Protein AF-A0A7W0QUQ4-F1 (afdb_monomer)

Solvent-accessible surface area (backbone atoms only — not comparable to full-atom values): 6908 Å² total; per-residue (Å²): 135,62,66,67,60,54,53,58,54,63,43,87,68,39,55,65,50,53,52,52,49,52,61,60,47,60,53,67,65,42,54,45,56,47,46,20,52,52,37,21,74,69,69,74,34,62,68,58,9,49,52,38,26,48,42,16,51,52,29,27,65,63,30,42,60,54,52,51,54,46,23,72,73,70,36,55,70,72,45,45,56,58,32,49,50,50,21,53,53,22,46,50,50,24,54,49,31,49,73,70,66,47,64,67,66,57,39,45,52,22,32,29,49,22,21,38,26,57,76,67,51,73,62,54,52,58,61,53,59,76,79,106

Structure (mmCIF, N/CA/C/O backbone):
data_AF-A0A7W0QUQ4-F1
#
_entry.id   AF-A0A7W0QUQ4-F1
#
loop_
_atom_site.group_PDB
_atom_site.id
_atom_site.type_symbol
_atom_site.label_atom_id
_atom_site.label_alt_id
_atom_site.label_comp_id
_atom_site.label_asym_id
_atom_site.label_entity_id
_atom_site.label_seq_id
_atom_site.pdbx_PDB_ins_code
_atom_site.Cartn_x
_atom_site.Cartn_y
_atom_site.Cartn_z
_atom_site.occupancy
_atom_site.B_iso_or_equiv
_atom_site.auth_seq_id
_atom_site.auth_comp_id
_atom_site.auth_asym_id
_atom_site.auth_atom_id
_atom_site.pdbx_PDB_model_num
ATOM 1 N N . MET A 1 1 ? 37.389 -2.741 -8.927 1.00 59.59 1 MET A N 1
ATOM 2 C CA . MET A 1 1 ? 36.131 -3.523 -8.855 1.00 59.59 1 MET A CA 1
ATOM 3 C C . MET A 1 1 ? 34.846 -2.719 -9.119 1.00 59.59 1 MET A C 1
ATOM 5 O O . MET A 1 1 ? 33.818 -3.336 -9.337 1.00 59.59 1 MET A O 1
ATOM 9 N N . LEU A 1 2 ? 34.873 -1.377 -9.185 1.00 67.69 2 LEU A N 1
ATOM 10 C CA . LEU A 1 2 ? 33.681 -0.546 -9.475 1.00 67.69 2 LEU A CA 1
ATOM 11 C C . LEU A 1 2 ? 33.402 -0.302 -10.976 1.00 67.69 2 LEU A C 1
ATOM 13 O O . LEU A 1 2 ? 32.354 0.237 -11.315 1.00 67.69 2 LEU A O 1
ATOM 17 N N . GLY A 1 3 ? 34.328 -0.673 -11.869 1.00 71.94 3 GLY A N 1
ATOM 18 C CA . GLY A 1 3 ? 34.239 -0.428 -13.320 1.00 71.94 3 GLY A CA 1
ATOM 19 C C . GLY A 1 3 ? 32.933 -0.911 -13.972 1.00 71.94 3 GLY A C 1
ATOM 20 O O . GLY A 1 3 ? 32.267 -0.091 -14.601 1.00 71.94 3 GLY A O 1
ATOM 21 N N . PRO A 1 4 ? 32.492 -2.160 -13.720 1.00 74.88 4 PRO A N 1
ATOM 22 C CA . PRO A 1 4 ? 31.261 -2.697 -14.303 1.00 74.88 4 PRO A CA 1
ATOM 23 C C . PRO A 1 4 ? 29.992 -1.965 -13.838 1.00 74.88 4 PRO A C 1
ATOM 25 O O . PRO A 1 4 ? 29.088 -1.724 -14.628 1.00 74.88 4 PRO A O 1
ATOM 28 N N . TYR A 1 5 ? 29.933 -1.542 -12.567 1.00 66.56 5 TYR A N 1
ATOM 29 C CA . TYR A 1 5 ? 28.811 -0.755 -12.031 1.00 66.56 5 TYR A CA 1
ATOM 30 C C . TYR A 1 5 ? 28.751 0.653 -12.632 1.00 66.56 5 TYR A C 1
ATOM 32 O O . TYR A 1 5 ? 27.669 1.196 -12.850 1.00 66.56 5 TYR A O 1
ATOM 40 N N . LYS A 1 6 ? 29.914 1.252 -12.911 1.00 69.94 6 LYS A N 1
ATOM 41 C CA . LYS A 1 6 ? 30.007 2.577 -13.531 1.00 69.94 6 LYS A CA 1
ATOM 42 C C . LYS A 1 6 ? 29.585 2.547 -15.001 1.00 69.94 6 LYS A C 1
ATOM 44 O O . LYS A 1 6 ? 28.991 3.515 -15.460 1.00 69.94 6 LYS A O 1
ATOM 49 N N . GLU A 1 7 ? 29.857 1.460 -15.719 1.00 70.19 7 GLU A N 1
ATOM 50 C CA . GLU A 1 7 ? 29.335 1.236 -17.076 1.00 70.19 7 GLU A CA 1
ATOM 51 C C . GLU A 1 7 ? 27.822 0.991 -17.072 1.00 70.19 7 GLU A C 1
ATOM 53 O O . GLU A 1 7 ? 27.107 1.617 -17.849 1.00 70.19 7 GLU A O 1
ATOM 58 N N . LEU A 1 8 ? 27.318 0.200 -16.120 1.00 65.94 8 LEU A N 1
ATOM 59 C CA . LEU A 1 8 ? 25.884 -0.057 -15.919 1.00 65.94 8 LEU A CA 1
ATOM 60 C C . LEU A 1 8 ? 25.055 1.179 -15.538 1.00 65.94 8 LEU A C 1
ATOM 62 O O . LEU A 1 8 ? 23.858 1.221 -15.794 1.00 65.94 8 LEU A O 1
ATOM 66 N N . LEU A 1 9 ? 25.660 2.178 -14.896 1.00 66.75 9 LEU A N 1
ATOM 67 C CA . LEU A 1 9 ? 24.996 3.452 -14.589 1.00 66.75 9 LEU A CA 1
ATOM 68 C C . LEU A 1 9 ? 25.131 4.479 -15.723 1.00 66.75 9 LEU A C 1
ATOM 70 O O . LEU A 1 9 ? 24.433 5.494 -15.706 1.00 66.75 9 LEU A O 1
ATOM 74 N N . ARG A 1 10 ? 26.022 4.233 -16.694 1.00 69.94 10 ARG A N 1
ATOM 75 C CA . ARG A 1 10 ? 26.220 5.079 -17.882 1.00 69.94 10 ARG A CA 1
ATOM 76 C C . ARG A 1 10 ? 25.318 4.687 -19.050 1.00 69.94 10 ARG A C 1
ATOM 78 O O . ARG A 1 10 ? 25.239 5.461 -20.002 1.00 69.94 10 ARG A O 1
ATOM 85 N N . THR A 1 11 ? 24.618 3.553 -18.986 1.00 73.88 11 THR A N 1
ATOM 86 C CA . THR A 1 11 ? 23.580 3.212 -19.964 1.00 73.88 11 THR A CA 1
ATOM 87 C C . THR A 1 11 ? 22.469 4.270 -19.929 1.00 73.88 11 THR A C 1
ATOM 89 O O . THR A 1 11 ? 21.942 4.590 -18.854 1.00 73.88 11 THR A O 1
ATOM 92 N N . PRO A 1 12 ? 22.103 4.854 -21.083 1.00 65.50 12 PRO A N 1
ATOM 93 C CA . PRO A 1 12 ? 21.060 5.869 -21.139 1.00 65.50 12 PRO A CA 1
ATOM 94 C C . PRO A 1 12 ? 19.752 5.295 -20.576 1.00 65.50 12 PRO A C 1
ATOM 96 O O . PRO A 1 12 ? 19.331 4.224 -20.985 1.00 65.50 12 PRO A O 1
ATOM 99 N N . HIS A 1 13 ? 19.107 6.021 -19.654 1.00 68.12 13 HIS A N 1
ATOM 100 C CA . HIS A 1 13 ? 17.892 5.651 -18.894 1.00 68.12 13 HIS A CA 1
ATOM 101 C C . HIS A 1 13 ? 18.055 4.716 -17.676 1.00 68.12 13 HIS A C 1
ATOM 103 O O . HIS A 1 13 ? 17.071 4.513 -16.960 1.00 68.12 13 HIS A O 1
ATOM 109 N N . ALA A 1 14 ? 19.262 4.247 -17.337 1.00 71.50 14 ALA A N 1
ATOM 110 C CA 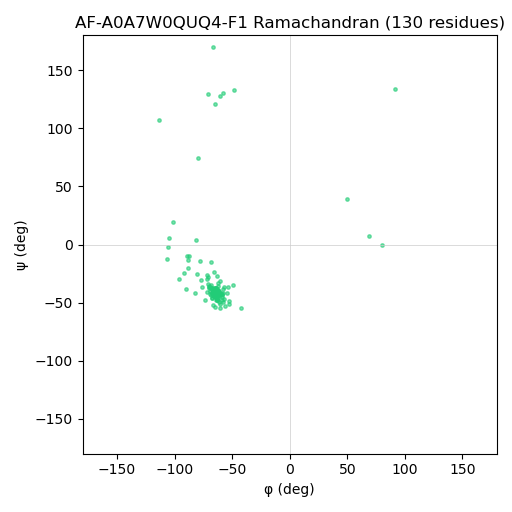. ALA A 1 14 ? 19.480 3.436 -16.130 1.00 71.50 14 ALA A CA 1
ATOM 111 C C . ALA A 1 14 ? 19.270 4.234 -14.821 1.00 71.50 14 ALA A C 1
ATOM 113 O O . ALA A 1 14 ? 18.562 3.795 -13.914 1.00 71.50 14 ALA A O 1
ATOM 114 N N . LEU A 1 15 ? 19.826 5.448 -14.733 1.00 73.88 15 LEU A N 1
ATOM 115 C CA . LEU A 1 15 ? 19.722 6.328 -13.555 1.00 73.88 15 LEU A CA 1
ATOM 116 C C . LEU A 1 15 ? 18.275 6.728 -13.189 1.00 73.88 15 LEU A C 1
ATOM 118 O O . LEU A 1 15 ? 17.885 6.533 -12.034 1.00 73.88 15 LEU A O 1
ATOM 122 N N . PRO A 1 16 ? 17.449 7.237 -14.130 1.00 76.00 16 PRO A N 1
ATOM 123 C CA . PRO A 1 16 ? 16.043 7.553 -13.864 1.00 76.00 16 PRO A CA 1
ATOM 124 C C . PRO A 1 16 ? 15.258 6.341 -13.361 1.00 76.00 16 PRO A C 1
ATOM 126 O O . PRO A 1 16 ? 14.397 6.454 -12.495 1.00 76.00 16 PRO A O 1
ATOM 129 N N . MET A 1 17 ? 15.577 5.161 -13.884 1.00 73.75 17 MET A N 1
ATOM 130 C CA . MET A 1 17 ? 14.899 3.921 -13.546 1.00 73.75 17 MET A CA 1
ATOM 131 C C . MET A 1 17 ? 15.247 3.437 -12.133 1.00 73.75 17 MET A C 1
ATOM 133 O O . MET A 1 17 ? 14.352 3.046 -11.383 1.00 73.75 17 MET A O 1
ATOM 137 N N . VAL A 1 18 ? 16.517 3.544 -11.729 1.00 78.44 18 VAL A N 1
ATOM 138 C CA . VAL A 1 18 ? 16.945 3.293 -10.343 1.00 78.44 18 VAL A CA 1
ATOM 139 C C . VAL A 1 18 ? 16.284 4.283 -9.381 1.00 78.44 18 VAL A C 1
ATOM 141 O O . VAL A 1 18 ? 15.770 3.867 -8.345 1.00 78.44 18 VAL A O 1
ATOM 144 N N . ALA A 1 19 ? 16.227 5.570 -9.737 1.00 79.94 19 ALA A N 1
ATOM 145 C CA . ALA A 1 19 ? 15.599 6.597 -8.907 1.00 79.94 19 ALA A CA 1
ATOM 146 C C . ALA A 1 19 ? 14.092 6.349 -8.708 1.00 79.94 19 ALA A C 1
ATOM 148 O O . ALA A 1 19 ? 13.608 6.356 -7.577 1.00 79.94 19 ALA A O 1
ATOM 149 N N . VAL A 1 20 ? 13.355 6.056 -9.785 1.00 77.88 20 VAL A N 1
ATOM 150 C CA . VAL A 1 20 ? 11.919 5.725 -9.719 1.00 77.88 20 VAL A CA 1
ATOM 151 C C . VAL A 1 20 ? 11.687 4.435 -8.932 1.00 77.88 20 VAL A C 1
ATOM 153 O O . VAL A 1 20 ? 10.762 4.360 -8.125 1.00 77.88 20 VAL A O 1
ATOM 156 N N . GLY A 1 21 ? 12.544 3.430 -9.121 1.00 75.31 21 GLY A N 1
ATOM 157 C CA . GLY A 1 21 ? 12.478 2.182 -8.369 1.00 75.31 21 GLY A CA 1
ATOM 158 C C . GLY A 1 21 ? 12.726 2.359 -6.875 1.00 75.31 21 GLY A C 1
ATOM 159 O O . GLY A 1 21 ? 12.062 1.716 -6.063 1.00 75.31 21 GLY A O 1
ATOM 160 N N . PHE A 1 22 ? 13.645 3.249 -6.507 1.00 79.06 22 PHE A N 1
ATOM 161 C CA . PHE A 1 22 ? 13.901 3.612 -5.120 1.00 79.06 22 PHE A CA 1
ATOM 162 C C . PHE A 1 22 ? 12.698 4.339 -4.507 1.00 79.06 22 PHE A C 1
ATOM 164 O O . PHE A 1 22 ? 12.171 3.893 -3.488 1.00 79.06 22 PHE A O 1
ATOM 171 N N . LEU A 1 23 ? 12.202 5.391 -5.168 1.00 77.69 23 LEU A N 1
ATOM 172 C CA . LEU A 1 23 ? 11.032 6.148 -4.710 1.00 77.69 23 LEU A CA 1
ATOM 173 C C . LEU A 1 23 ? 9.790 5.270 -4.560 1.00 77.69 23 LEU A C 1
ATOM 175 O O . LEU A 1 23 ? 9.079 5.384 -3.567 1.00 77.69 23 LEU A O 1
ATOM 179 N N . GLY A 1 24 ? 9.547 4.358 -5.502 1.00 72.25 24 GLY A N 1
ATOM 180 C CA . GLY A 1 24 ? 8.405 3.449 -5.442 1.00 72.25 24 GLY A CA 1
ATOM 181 C C . GLY A 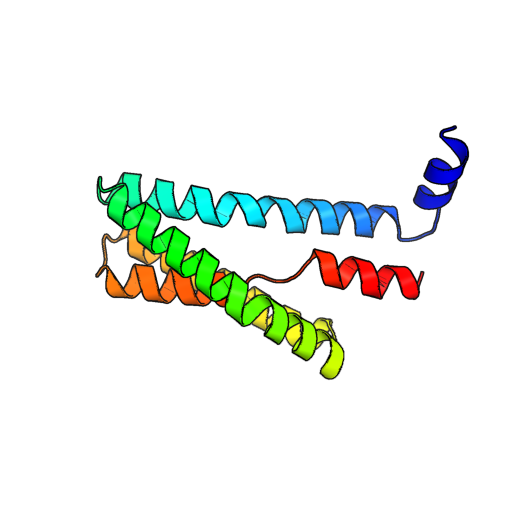1 24 ? 8.492 2.404 -4.324 1.00 72.25 24 GLY A C 1
ATOM 182 O O . GLY A 1 24 ? 7.480 1.794 -3.987 1.00 72.25 24 GLY A O 1
ATOM 183 N N . ARG A 1 25 ? 9.673 2.192 -3.726 1.00 74.00 25 ARG A N 1
ATOM 184 C CA . ARG A 1 25 ? 9.864 1.245 -2.617 1.00 74.00 25 ARG A CA 1
ATOM 185 C C . ARG A 1 25 ? 9.699 1.864 -1.237 1.00 74.00 25 ARG A C 1
ATOM 187 O O . ARG A 1 25 ? 9.350 1.132 -0.316 1.00 74.00 25 ARG A O 1
ATOM 194 N N . LEU A 1 26 ? 9.900 3.174 -1.090 1.00 75.75 26 LEU A N 1
ATOM 195 C CA . LEU A 1 26 ? 9.742 3.859 0.200 1.00 75.75 26 LEU A CA 1
ATOM 196 C C . LEU A 1 26 ? 8.362 3.628 0.850 1.00 75.75 26 LEU A C 1
ATOM 198 O O . LEU A 1 26 ? 8.318 3.352 2.049 1.00 75.75 26 LEU A O 1
ATOM 202 N N . PRO A 1 27 ? 7.238 3.659 0.105 1.00 71.50 27 PRO A N 1
ATOM 203 C CA . PRO A 1 27 ? 5.920 3.477 0.703 1.00 71.50 27 PRO A CA 1
ATOM 204 C C . PRO A 1 27 ? 5.641 2.038 1.147 1.00 71.50 27 PRO A 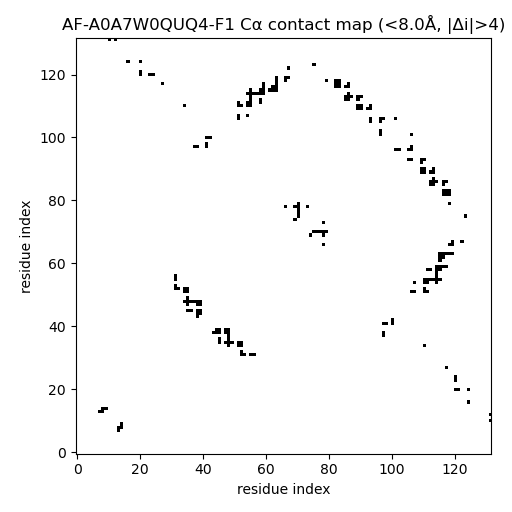C 1
ATOM 206 O O . PRO A 1 27 ? 4.860 1.850 2.071 1.00 71.50 27 PRO A O 1
ATOM 209 N N . LEU A 1 28 ? 6.268 1.023 0.534 1.00 71.19 28 LEU A N 1
ATOM 210 C CA . LEU A 1 28 ? 5.931 -0.391 0.775 1.00 71.19 28 LEU A CA 1
ATOM 211 C C . LEU A 1 28 ? 6.049 -0.773 2.253 1.00 71.19 28 LEU A C 1
ATOM 213 O O . LEU A 1 28 ? 5.133 -1.373 2.809 1.00 71.19 28 LEU A O 1
ATOM 217 N N . SER A 1 29 ? 7.146 -0.382 2.899 1.00 73.12 29 SER A N 1
ATOM 218 C CA . SER A 1 29 ? 7.339 -0.634 4.331 1.00 73.12 29 SER A CA 1
ATOM 219 C C . SER A 1 29 ? 6.533 0.333 5.202 1.00 73.12 29 SER A C 1
ATOM 221 O O . SER A 1 29 ? 6.105 -0.022 6.299 1.00 73.12 29 SER A O 1
ATOM 223 N N . MET A 1 30 ? 6.317 1.559 4.717 1.00 81.56 30 MET A N 1
ATOM 224 C CA . MET A 1 30 ? 5.713 2.631 5.504 1.00 81.56 30 MET A CA 1
ATOM 225 C C . MET A 1 30 ? 4.186 2.535 5.586 1.00 81.56 30 MET A C 1
ATOM 227 O O . MET A 1 30 ? 3.608 2.995 6.560 1.00 81.56 30 MET A O 1
ATOM 231 N N . VAL A 1 31 ? 3.516 1.904 4.617 1.00 79.56 31 VAL A N 1
ATOM 232 C CA . VAL A 1 31 ? 2.054 1.711 4.637 1.00 79.56 31 VAL A CA 1
ATOM 233 C C . VAL A 1 31 ? 1.631 0.776 5.775 1.00 79.56 31 VAL A C 1
ATOM 235 O O . VAL A 1 31 ? 0.668 1.068 6.482 1.00 79.56 31 VAL A O 1
ATOM 238 N N . GLY A 1 32 ? 2.370 -0.313 6.007 1.00 78.81 32 GLY A N 1
ATOM 239 C CA . GLY A 1 32 ? 2.080 -1.251 7.098 1.00 78.81 32 GLY A CA 1
ATOM 240 C C . GLY A 1 32 ? 2.246 -0.610 8.477 1.00 78.81 32 GLY A C 1
ATOM 241 O O . GLY A 1 32 ? 1.308 -0.593 9.269 1.00 78.81 32 GLY A O 1
ATOM 242 N N . LEU A 1 33 ? 3.414 -0.016 8.742 1.00 84.25 33 LEU A N 1
ATOM 243 C CA . LEU A 1 33 ? 3.676 0.664 10.017 1.00 84.25 33 LEU A CA 1
ATOM 244 C C . LEU A 1 33 ? 2.828 1.931 10.192 1.00 84.25 33 LEU A C 1
ATOM 246 O O . LEU A 1 33 ? 2.291 2.172 11.267 1.00 84.25 33 LEU A O 1
ATOM 250 N N . GLY A 1 34 ? 2.671 2.727 9.136 1.00 84.31 34 GLY A N 1
ATOM 251 C CA . GLY A 1 34 ? 1.908 3.971 9.167 1.00 84.31 34 GLY A CA 1
ATOM 252 C C . GLY A 1 34 ? 0.418 3.746 9.405 1.00 84.31 34 GLY A C 1
ATOM 253 O O . GLY A 1 34 ? -0.182 4.485 10.178 1.00 84.31 34 GLY A O 1
ATOM 254 N N . SER A 1 35 ? -0.177 2.711 8.800 1.00 82.88 35 SER A N 1
ATOM 255 C CA . SER A 1 35 ? -1.583 2.361 9.052 1.00 82.88 35 SER A CA 1
ATOM 256 C C . SER A 1 35 ? -1.816 1.925 10.497 1.00 82.88 35 SER A C 1
ATOM 258 O O . SER A 1 35 ? -2.786 2.370 11.107 1.00 82.88 35 SER A O 1
ATOM 260 N N . LEU A 1 36 ? -0.901 1.136 11.069 1.00 87.62 36 LEU A N 1
ATOM 261 C CA . LEU A 1 36 ? -0.954 0.749 12.475 1.00 87.62 36 LEU A CA 1
ATOM 262 C C . LEU A 1 36 ? -0.885 1.979 13.383 1.00 87.62 36 LEU A C 1
ATOM 264 O O . LEU A 1 36 ? -1.787 2.178 14.194 1.00 87.62 36 LEU A O 1
ATOM 268 N N . LEU A 1 37 ? 0.146 2.812 13.217 1.00 88.56 37 LEU A N 1
ATOM 269 C CA . LEU A 1 37 ? 0.394 3.970 14.081 1.00 88.56 37 LEU A CA 1
ATOM 270 C C . LEU A 1 37 ? -0.709 5.025 13.980 1.00 88.56 37 LEU A C 1
ATOM 272 O O . LEU A 1 37 ? -1.080 5.619 14.985 1.00 88.56 37 LEU A O 1
ATOM 276 N N . VAL A 1 38 ? -1.259 5.260 12.785 1.00 87.56 38 VAL A N 1
ATOM 277 C CA . VAL A 1 38 ? -2.377 6.195 12.600 1.00 87.56 38 VAL A CA 1
ATOM 278 C C . VAL A 1 38 ? -3.636 5.670 13.285 1.00 87.56 38 VAL A C 1
ATOM 280 O O . VAL A 1 38 ? -4.307 6.424 13.979 1.00 87.56 38 VAL A O 1
ATOM 283 N N . VAL A 1 39 ? -3.949 4.379 13.165 1.00 85.88 39 VAL A N 1
ATOM 284 C CA . VAL A 1 39 ? -5.101 3.806 13.877 1.00 85.88 39 VAL A CA 1
ATOM 285 C C . VAL A 1 39 ? -4.879 3.860 15.386 1.00 85.88 39 VAL A C 1
ATOM 287 O O . VAL A 1 39 ? -5.773 4.292 16.109 1.00 85.88 39 VAL A O 1
ATOM 290 N N . GLU A 1 40 ? -3.692 3.491 15.865 1.00 88.38 40 GLU A N 1
ATOM 291 C CA . GLU A 1 40 ? -3.330 3.569 17.281 1.00 88.38 40 GLU A CA 1
ATOM 292 C C . GLU A 1 40 ? -3.444 5.001 17.819 1.00 88.38 40 GLU A C 1
ATOM 294 O O . GLU A 1 40 ? -4.055 5.205 18.863 1.00 88.38 40 GLU A O 1
ATOM 299 N N . ALA A 1 41 ? -2.942 6.000 17.090 1.00 86.69 41 ALA A N 1
ATOM 300 C CA . ALA A 1 41 ? -2.979 7.398 17.511 1.00 86.69 41 ALA A CA 1
ATOM 301 C C . ALA A 1 41 ? -4.408 7.945 17.671 1.00 86.69 41 ALA A C 1
ATOM 303 O O . ALA A 1 41 ? -4.645 8.774 18.546 1.00 86.69 41 ALA A O 1
ATOM 304 N N . TYR A 1 42 ? -5.361 7.484 16.852 1.00 84.81 42 TYR A N 1
ATOM 305 C CA . TYR A 1 42 ? -6.748 7.968 16.884 1.00 84.81 42 TYR A CA 1
ATOM 306 C C . TYR A 1 42 ? -7.698 7.098 17.722 1.00 84.81 42 TYR A C 1
ATOM 308 O O . TYR A 1 42 ? -8.658 7.621 18.282 1.00 84.81 42 TYR A O 1
ATOM 316 N N . THR A 1 43 ? -7.456 5.786 17.839 1.00 82.00 43 THR A N 1
ATOM 317 C CA . THR A 1 43 ? -8.320 4.867 18.616 1.00 82.00 43 THR A CA 1
ATOM 318 C C . THR A 1 43 ? -7.719 4.399 19.941 1.00 82.00 43 THR A C 1
ATOM 320 O O . THR A 1 43 ? -8.432 3.802 20.746 1.00 82.00 43 THR A O 1
ATOM 323 N N . GLY A 1 44 ? -6.423 4.615 20.179 1.00 83.62 44 GLY A N 1
ATOM 324 C CA . GLY A 1 44 ? -5.701 4.125 21.358 1.00 83.62 44 GLY A CA 1
ATOM 325 C C . GLY A 1 44 ? -5.506 2.604 21.399 1.00 83.62 44 GLY A C 1
ATOM 326 O O . GLY A 1 44 ? -5.058 2.071 22.411 1.00 83.62 44 GLY A O 1
ATOM 327 N N . SER A 1 45 ? -5.864 1.877 20.332 1.00 85.19 45 SER A N 1
ATOM 328 C CA . SER A 1 45 ? -5.851 0.411 20.303 1.00 85.19 45 SER A CA 1
ATOM 329 C C . SER A 1 45 ? -4.813 -0.138 19.327 1.00 85.19 45 SER A C 1
ATOM 331 O O . SER A 1 45 ? -5.020 -0.170 18.112 1.00 85.19 45 SER A O 1
ATOM 333 N N . TYR A 1 46 ? -3.728 -0.680 19.882 1.00 86.12 46 TYR A N 1
ATOM 334 C CA . TYR A 1 46 ? -2.688 -1.369 19.114 1.00 86.12 46 TYR A CA 1
ATOM 335 C C . TYR A 1 46 ? -3.220 -2.619 18.396 1.00 86.12 46 TYR A C 1
ATOM 337 O O . TYR A 1 46 ? -2.833 -2.919 17.269 1.00 86.12 46 TYR A O 1
ATOM 345 N N . ALA A 1 47 ? -4.156 -3.337 19.030 1.00 87.75 47 ALA A N 1
ATOM 346 C CA . ALA A 1 47 ? -4.768 -4.534 18.458 1.00 87.75 4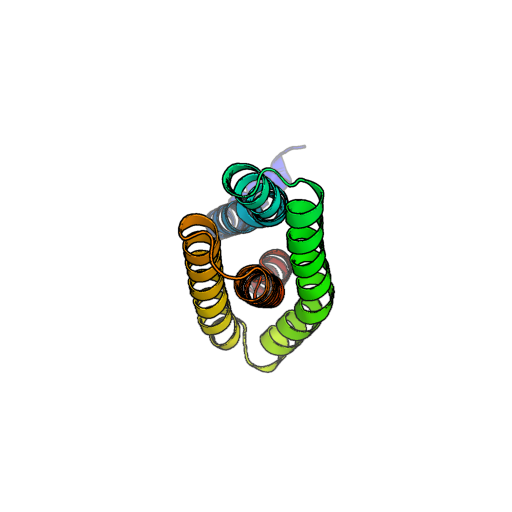7 ALA A CA 1
ATOM 347 C C . ALA A 1 47 ? -5.575 -4.216 17.188 1.00 87.75 47 ALA A C 1
ATOM 349 O O . ALA A 1 47 ? -5.490 -4.953 16.205 1.00 87.75 47 ALA A O 1
ATOM 350 N N . LEU A 1 48 ? -6.319 -3.101 17.179 1.00 84.94 48 LEU A N 1
ATOM 351 C CA . LEU A 1 48 ? -7.035 -2.643 15.986 1.00 84.94 48 LEU A CA 1
ATOM 352 C C . LEU A 1 48 ? -6.067 -2.205 14.884 1.00 84.94 48 LEU A C 1
ATOM 354 O O . LEU A 1 48 ? -6.234 -2.631 13.743 1.00 84.94 48 LEU A O 1
ATOM 358 N N . GLY A 1 49 ? -5.036 -1.422 15.218 1.00 84.12 49 GLY A N 1
ATOM 359 C CA . GLY A 1 49 ? -4.013 -1.016 14.249 1.00 84.12 49 GLY A CA 1
ATOM 360 C C . GLY A 1 49 ? -3.299 -2.213 13.617 1.00 84.12 49 GLY A C 1
ATOM 361 O O . GLY A 1 49 ? -3.156 -2.281 12.396 1.00 84.12 49 GLY A O 1
ATOM 362 N N . GLY A 1 50 ? -2.943 -3.210 14.431 1.00 86.1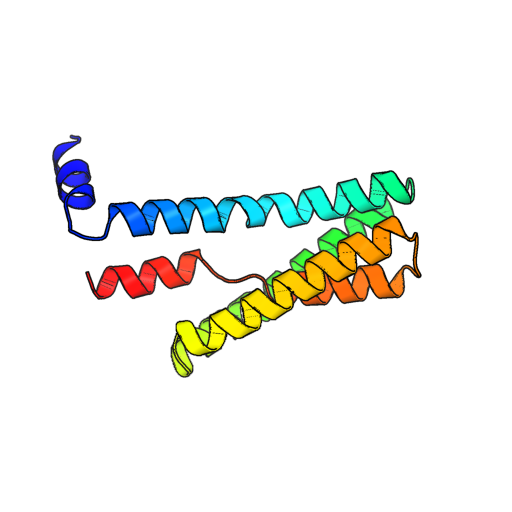9 50 GLY A N 1
ATOM 363 C CA . GLY A 1 50 ? -2.357 -4.466 13.968 1.00 86.19 50 GLY A CA 1
ATOM 364 C C . GLY A 1 50 ? -3.293 -5.269 13.063 1.00 86.19 50 GLY A C 1
ATOM 365 O O . GLY A 1 50 ? -2.860 -5.761 12.024 1.00 86.19 50 GLY A O 1
ATOM 366 N N . ALA A 1 51 ? -4.584 -5.362 13.397 1.00 88.19 51 ALA A N 1
ATOM 367 C CA . ALA A 1 51 ? -5.569 -6.063 12.571 1.00 88.19 51 ALA A CA 1
ATOM 368 C C . ALA A 1 51 ? -5.773 -5.389 11.201 1.00 88.19 51 ALA A C 1
ATOM 370 O O . ALA A 1 51 ? -5.866 -6.068 10.173 1.00 88.19 51 ALA A O 1
ATOM 371 N N . VAL A 1 52 ? -5.814 -4.055 11.168 1.00 86.62 52 VAL A N 1
ATOM 372 C CA . VAL A 1 52 ? -5.919 -3.272 9.927 1.00 86.62 52 VAL A CA 1
ATOM 373 C C . VAL A 1 52 ? -4.675 -3.476 9.061 1.00 86.62 52 VAL A C 1
ATOM 375 O O . VAL A 1 52 ? -4.797 -3.799 7.876 1.00 86.62 52 VAL A O 1
ATOM 378 N N . ALA A 1 53 ? -3.483 -3.379 9.655 1.00 86.50 53 ALA A N 1
ATOM 379 C CA . ALA A 1 53 ? -2.225 -3.622 8.956 1.00 86.50 53 ALA A CA 1
ATOM 380 C C . ALA A 1 53 ? -2.134 -5.063 8.420 1.00 86.50 53 ALA A C 1
ATOM 382 O O . ALA A 1 53 ? -1.742 -5.273 7.270 1.00 86.50 53 ALA A O 1
ATOM 383 N N . ALA A 1 54 ? -2.567 -6.056 9.205 1.00 87.12 54 ALA A N 1
ATOM 384 C CA . ALA A 1 54 ? -2.624 -7.456 8.784 1.00 87.12 54 ALA A CA 1
ATOM 385 C C . ALA A 1 54 ? -3.580 -7.660 7.599 1.00 87.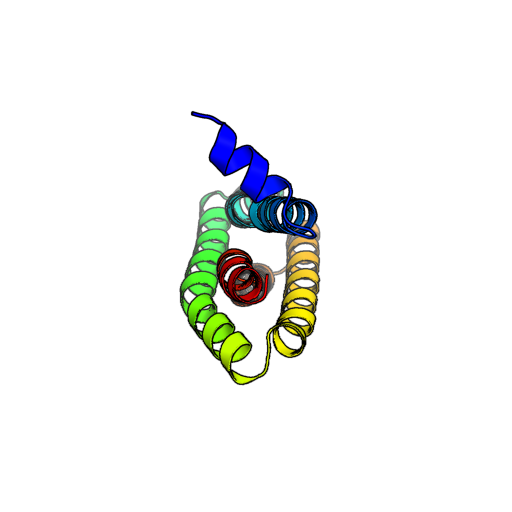12 54 ALA A C 1
ATOM 387 O O . ALA A 1 54 ? -3.243 -8.363 6.649 1.00 87.12 54 ALA A O 1
ATOM 388 N N . THR A 1 55 ? -4.738 -6.997 7.604 1.00 87.88 55 THR A N 1
ATOM 389 C CA . THR A 1 55 ? -5.693 -7.039 6.484 1.00 87.88 55 THR A CA 1
ATOM 390 C C . THR A 1 55 ? -5.069 -6.472 5.205 1.00 87.88 55 THR A C 1
ATOM 392 O O . THR A 1 55 ? -5.175 -7.077 4.134 1.00 87.88 55 THR A O 1
ATOM 395 N N . GLY A 1 56 ? -4.350 -5.351 5.315 1.00 85.19 56 GLY A N 1
ATOM 396 C CA . GLY A 1 56 ? -3.573 -4.786 4.211 1.00 85.19 56 GLY A CA 1
ATOM 397 C C . GLY A 1 56 ? -2.491 -5.748 3.702 1.00 85.19 56 GLY A C 1
ATOM 398 O O . GLY A 1 56 ? -2.344 -5.938 2.496 1.00 85.19 56 GLY A O 1
ATOM 399 N N . ALA A 1 57 ? -1.772 -6.427 4.599 1.00 84.81 57 ALA A N 1
ATOM 400 C CA . ALA A 1 57 ? -0.738 -7.393 4.225 1.00 84.81 57 ALA A CA 1
ATOM 401 C C . ALA A 1 57 ? -1.313 -8.631 3.510 1.00 84.81 57 ALA A C 1
ATOM 403 O O . ALA A 1 57 ? -0.788 -9.044 2.474 1.00 84.81 57 ALA A O 1
ATOM 404 N N . VAL A 1 58 ? -2.416 -9.193 4.017 1.00 88.50 58 VAL A N 1
ATOM 405 C CA . VAL A 1 58 ? -3.097 -10.354 3.416 1.00 88.50 58 VAL A CA 1
ATOM 406 C C . VAL A 1 58 ? -3.625 -10.013 2.027 1.00 88.50 58 VAL A C 1
ATOM 408 O O . VAL A 1 58 ? -3.386 -10.756 1.076 1.00 88.50 58 VAL A O 1
ATOM 411 N N . THR A 1 59 ? -4.292 -8.868 1.877 1.00 86.50 59 THR A N 1
ATOM 412 C CA . THR A 1 59 ? -4.791 -8.423 0.567 1.00 86.50 59 THR A CA 1
ATOM 413 C C . THR A 1 59 ? -3.646 -8.175 -0.412 1.00 86.50 59 THR A C 1
ATOM 415 O O . THR A 1 59 ? -3.699 -8.665 -1.536 1.00 86.50 59 THR A O 1
ATOM 418 N N . THR A 1 60 ? -2.558 -7.535 0.017 1.00 83.50 60 THR A N 1
ATOM 419 C CA . THR A 1 60 ? -1.364 -7.360 -0.828 1.00 83.50 60 THR A CA 1
ATOM 420 C C . THR A 1 60 ? -0.789 -8.705 -1.283 1.00 83.50 60 THR A C 1
ATOM 422 O O . THR A 1 60 ? -0.431 -8.870 -2.449 1.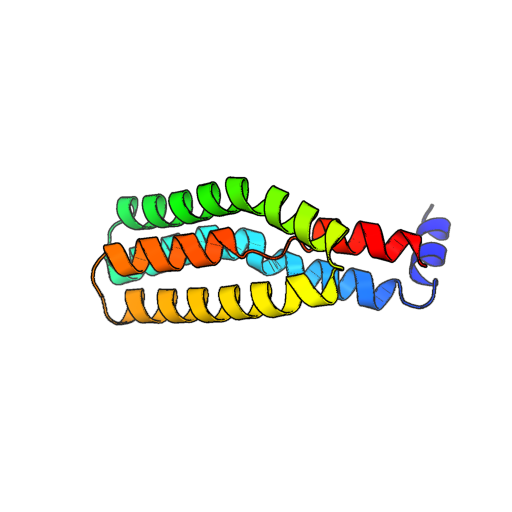00 83.50 60 THR A O 1
ATOM 425 N N . SER A 1 61 ? -0.719 -9.687 -0.381 1.00 85.25 61 SER A N 1
ATOM 426 C CA . SER A 1 61 ? -0.201 -11.024 -0.688 1.00 85.25 61 SER A CA 1
ATOM 427 C C . SER A 1 61 ? -1.079 -11.769 -1.699 1.00 85.25 61 SER A C 1
ATOM 429 O O . SER A 1 61 ? -0.554 -12.418 -2.604 1.00 85.25 61 SER A O 1
ATOM 431 N N . LEU A 1 62 ? -2.402 -11.621 -1.594 1.00 87.06 62 LEU A N 1
ATOM 432 C CA . LEU A 1 62 ? -3.362 -12.236 -2.510 1.00 87.06 62 LEU A CA 1
ATOM 433 C C . LEU A 1 62 ? -3.386 -11.550 -3.880 1.00 87.06 62 LEU A C 1
ATOM 435 O O . LEU A 1 62 ? -3.333 -12.226 -4.904 1.00 87.06 62 LEU A O 1
ATOM 439 N N . PHE A 1 63 ? -3.456 -10.218 -3.920 1.00 83.69 63 PHE A N 1
ATOM 440 C CA . PHE A 1 63 ? -3.649 -9.460 -5.160 1.00 83.69 63 PHE A CA 1
ATOM 441 C C . PHE A 1 63 ? -2.344 -9.109 -5.880 1.00 83.69 63 PHE A C 1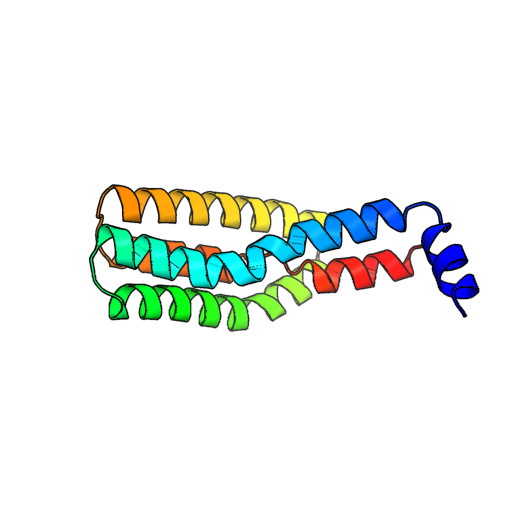
ATOM 443 O O . PHE A 1 63 ? -2.365 -8.898 -7.093 1.00 83.69 63 PHE A O 1
ATOM 450 N N . GLY A 1 64 ? -1.199 -9.119 -5.193 1.00 80.94 64 GLY A N 1
ATOM 451 C CA . GLY A 1 64 ? 0.113 -8.862 -5.795 1.00 80.94 64 GLY A CA 1
ATOM 452 C C . GLY A 1 64 ? 0.409 -9.739 -7.025 1.00 80.94 64 GLY A C 1
ATOM 453 O O . GLY A 1 64 ? 0.723 -9.194 -8.088 1.00 80.94 64 GLY A O 1
ATOM 454 N N . PRO A 1 65 ? 0.252 -11.078 -6.945 1.00 81.19 65 PRO A N 1
ATOM 455 C CA . PRO A 1 65 ? 0.410 -11.971 -8.094 1.00 81.19 65 PRO A CA 1
ATOM 456 C C . PRO A 1 65 ? -0.610 -11.719 -9.211 1.00 81.19 65 PRO A C 1
ATOM 458 O O . PRO A 1 65 ? -0.250 -11.777 -10.387 1.00 81.19 65 PRO A O 1
ATOM 461 N N . LEU A 1 66 ? -1.872 -11.416 -8.872 1.00 83.69 66 LEU A N 1
ATOM 462 C CA . LEU A 1 66 ? -2.909 -11.127 -9.870 1.00 83.69 66 LEU A CA 1
ATOM 463 C C . LEU A 1 66 ? -2.588 -9.858 -10.660 1.00 83.69 66 LEU A C 1
ATOM 465 O O . LEU A 1 66 ? -2.694 -9.861 -11.885 1.00 83.69 66 LEU A O 1
ATOM 469 N N . ILE A 1 67 ? -2.154 -8.798 -9.975 1.00 81.31 67 ILE A N 1
ATOM 470 C CA . ILE A 1 67 ? -1.756 -7.538 -10.608 1.00 81.31 67 ILE A CA 1
ATOM 471 C C . ILE A 1 67 ? -0.526 -7.742 -11.488 1.00 81.31 67 ILE A C 1
ATOM 473 O O . ILE A 1 67 ? -0.490 -7.215 -12.598 1.00 81.31 67 ILE A O 1
ATOM 477 N N . GLY A 1 68 ? 0.451 -8.532 -11.030 1.00 78.19 68 GLY A N 1
ATOM 478 C CA . GLY A 1 68 ? 1.612 -8.908 -11.838 1.00 78.19 68 GLY A CA 1
ATOM 479 C C . GLY A 1 68 ? 1.193 -9.575 -13.148 1.00 78.19 68 GLY A C 1
ATOM 480 O O . GLY A 1 68 ? 1.523 -9.082 -14.223 1.00 78.19 68 GLY A O 1
ATOM 481 N N . ARG A 1 69 ? 0.354 -10.617 -13.067 1.00 81.31 69 ARG A N 1
ATOM 482 C CA . ARG A 1 69 ? -0.159 -11.327 -14.251 1.00 81.31 69 ARG A CA 1
ATOM 483 C C . ARG A 1 69 ? -0.989 -10.430 -15.169 1.00 81.31 69 ARG A C 1
ATOM 485 O O . ARG A 1 69 ? -0.879 -10.538 -16.386 1.00 81.31 69 ARG A O 1
ATOM 492 N N . ALA A 1 70 ? -1.819 -9.552 -14.609 1.00 79.94 70 ALA A N 1
ATOM 493 C CA . ALA A 1 70 ? -2.612 -8.611 -15.392 1.00 79.94 70 ALA A CA 1
ATOM 494 C C . ALA A 1 70 ? -1.720 -7.592 -16.118 1.00 79.94 70 ALA A C 1
ATOM 496 O O . ALA A 1 70 ? -1.952 -7.304 -17.291 1.00 79.94 70 ALA A O 1
ATOM 497 N N . ALA A 1 71 ? -0.686 -7.073 -15.452 1.00 79.44 71 ALA A N 1
ATOM 498 C CA . ALA A 1 71 ? 0.274 -6.155 -16.057 1.00 79.44 71 ALA A CA 1
ATOM 499 C C . ALA A 1 71 ? 1.063 -6.817 -17.196 1.00 79.44 71 ALA A C 1
ATOM 501 O O . ALA A 1 71 ? 1.302 -6.167 -18.217 1.00 79.44 71 ALA A O 1
ATOM 502 N N . ASP A 1 72 ? 1.404 -8.099 -17.046 1.00 79.44 72 ASP A N 1
ATOM 503 C CA . ASP A 1 72 ? 2.081 -8.882 -18.081 1.00 79.44 72 ASP A CA 1
ATOM 504 C C . ASP A 1 72 ? 1.160 -9.162 -19.286 1.00 79.44 72 ASP A C 1
ATOM 506 O O . ASP A 1 72 ? 1.610 -9.105 -20.427 1.00 79.44 72 ASP A O 1
ATOM 510 N N . ALA A 1 73 ? -0.138 -9.401 -19.059 1.00 81.88 73 ALA A N 1
ATOM 511 C CA . ALA A 1 73 ? -1.100 -9.734 -20.116 1.00 81.88 73 ALA A CA 1
ATOM 512 C C . ALA A 1 73 ? -1.669 -8.516 -20.873 1.00 81.88 73 ALA A C 1
ATOM 514 O O . ALA A 1 73 ? -1.819 -8.558 -22.092 1.00 81.88 73 ALA A O 1
ATOM 515 N N . TYR A 1 74 ? -2.005 -7.431 -20.169 1.00 77.69 74 TYR A N 1
ATOM 516 C CA . TYR A 1 74 ? -2.696 -6.257 -20.737 1.00 77.69 74 TYR A CA 1
ATOM 517 C C . TYR A 1 74 ? -1.780 -5.037 -20.932 1.00 77.69 74 TYR A C 1
ATOM 519 O O . TYR A 1 74 ? -2.210 -3.996 -21.443 1.00 77.69 74 TYR A O 1
ATOM 527 N N . GLY A 1 75 ? -0.512 -5.165 -20.536 1.00 75.38 75 GLY A N 1
ATOM 528 C CA . GLY A 1 75 ? 0.510 -4.131 -20.618 1.00 75.38 75 GLY A CA 1
ATOM 529 C C . GLY A 1 75 ? 0.602 -3.271 -19.355 1.00 75.38 75 GLY A C 1
ATOM 530 O O . GLY A 1 75 ? -0.394 -2.736 -18.857 1.00 75.38 75 GLY A O 1
ATOM 531 N N . GLN A 1 76 ? 1.841 -3.057 -18.891 1.00 69.69 76 GLN A N 1
ATOM 532 C CA . GLN A 1 76 ? 2.180 -2.297 -17.677 1.00 69.69 76 GLN A CA 1
ATOM 533 C C . GLN A 1 76 ? 1.371 -1.006 -17.515 1.00 69.69 76 GLN A C 1
ATOM 535 O O . GLN A 1 76 ? 0.749 -0.786 -16.482 1.00 69.69 76 GLN A O 1
ATOM 540 N N . ARG A 1 77 ? 1.382 -0.123 -18.523 1.00 74.62 77 ARG A N 1
ATOM 541 C CA . ARG A 1 77 ? 0.834 1.234 -18.374 1.00 74.62 77 ARG A CA 1
ATOM 542 C C . ARG A 1 77 ? -0.686 1.241 -18.198 1.00 74.62 77 ARG A C 1
ATOM 544 O O . ARG A 1 77 ? -1.190 2.053 -17.427 1.00 74.62 77 ARG A O 1
ATOM 551 N N . ARG A 1 78 ? -1.404 0.357 -18.899 1.00 76.88 78 ARG A N 1
ATOM 552 C CA . ARG A 1 78 ? -2.875 0.292 -18.856 1.00 76.88 78 ARG A CA 1
ATOM 553 C C . ARG A 1 78 ? -3.396 -0.272 -17.541 1.00 76.88 78 ARG A C 1
ATOM 555 O O . ARG A 1 78 ? -4.473 0.121 -17.122 1.00 76.88 78 ARG A O 1
ATOM 562 N N . VAL A 1 79 ? -2.628 -1.146 -16.897 1.00 79.12 79 VAL A N 1
ATOM 563 C CA . VAL A 1 79 ? -3.012 -1.776 -15.629 1.00 79.12 79 VAL A CA 1
ATOM 564 C C . VAL A 1 79 ? -2.543 -0.953 -14.433 1.00 79.12 79 VAL A C 1
ATOM 566 O O . VAL A 1 79 ? -3.286 -0.787 -13.472 1.00 79.12 79 VAL A O 1
ATOM 569 N N . LEU A 1 80 ? -1.353 -0.352 -14.491 1.00 76.12 80 LEU A N 1
ATOM 570 C CA . LEU A 1 80 ? -0.829 0.382 -13.341 1.00 76.12 80 LEU A CA 1
ATOM 571 C C . LEU A 1 80 ? -1.442 1.749 -13.102 1.00 76.12 80 LEU A C 1
ATOM 573 O O . LEU A 1 80 ? -1.587 2.118 -11.944 1.00 76.12 80 LEU A O 1
ATOM 577 N N . LEU A 1 81 ? -1.780 2.507 -14.145 1.00 81.94 81 LEU A N 1
ATOM 578 C CA . LEU A 1 81 ? -2.424 3.808 -13.950 1.00 81.94 81 LEU A CA 1
ATOM 579 C C . LEU A 1 81 ? -3.738 3.703 -13.152 1.00 81.94 81 LEU A C 1
ATOM 581 O O . LEU A 1 81 ? -3.863 4.429 -12.165 1.00 81.94 81 LEU A O 1
ATOM 585 N N . PRO A 1 82 ? -4.687 2.806 -13.494 1.00 84.00 82 PRO A N 1
ATOM 586 C CA . PRO A 1 82 ? -5.908 2.666 -12.707 1.00 84.00 82 PRO A CA 1
ATOM 587 C C . PRO A 1 82 ? -5.634 2.098 -11.313 1.00 84.00 82 PRO A C 1
ATOM 589 O O . PRO A 1 82 ? -6.208 2.589 -10.350 1.00 84.00 82 PRO A O 1
ATOM 592 N N . ILE A 1 83 ? -4.721 1.132 -11.166 1.00 84.12 83 ILE A N 1
ATOM 593 C CA . ILE A 1 83 ? -4.370 0.571 -9.850 1.00 84.12 83 ILE A CA 1
ATOM 594 C C . ILE A 1 83 ? -3.778 1.637 -8.931 1.00 84.12 83 ILE A C 1
ATOM 596 O O . ILE A 1 83 ? -4.161 1.731 -7.770 1.00 84.12 83 ILE A O 1
ATOM 600 N N . LEU A 1 84 ? -2.885 2.475 -9.454 1.00 82.69 84 LEU A N 1
ATOM 601 C CA . LEU A 1 84 ? -2.275 3.558 -8.694 1.00 82.69 84 LEU A CA 1
ATOM 602 C C . LEU A 1 84 ? -3.313 4.621 -8.312 1.00 82.69 84 LEU A C 1
ATOM 604 O O . LEU A 1 84 ? -3.278 5.126 -7.194 1.00 82.69 84 LEU A O 1
ATOM 608 N N . ALA A 1 85 ? -4.276 4.911 -9.191 1.00 86.00 85 ALA A N 1
ATOM 609 C CA . ALA A 1 85 ? -5.398 5.785 -8.861 1.00 86.00 85 ALA A CA 1
ATOM 610 C C . ALA A 1 85 ? -6.259 5.199 -7.729 1.00 86.00 85 ALA A C 1
ATOM 612 O O . ALA A 1 85 ? -6.534 5.894 -6.753 1.00 86.00 85 ALA A O 1
ATOM 613 N N . VAL A 1 86 ? -6.622 3.913 -7.810 1.00 87.12 86 VAL A N 1
ATOM 614 C CA . VAL A 1 86 ? -7.387 3.225 -6.755 1.00 87.12 86 VAL A CA 1
ATOM 615 C C . VAL A 1 86 ? -6.608 3.203 -5.443 1.00 87.12 86 VAL A C 1
ATOM 617 O O . VAL A 1 86 ? -7.187 3.476 -4.397 1.00 87.12 86 VAL A O 1
ATOM 620 N N . PHE A 1 87 ? -5.298 2.961 -5.485 1.00 85.25 87 PHE A N 1
ATOM 621 C CA . PHE A 1 87 ? -4.434 2.992 -4.308 1.00 85.25 87 PHE A CA 1
ATOM 622 C C . PHE A 1 87 ? -4.454 4.357 -3.607 1.00 85.25 87 PHE A C 1
ATOM 624 O O . PHE A 1 87 ? -4.646 4.428 -2.395 1.00 85.25 87 PHE A O 1
ATOM 631 N N . VAL A 1 88 ? -4.304 5.450 -4.363 1.00 85.25 88 VAL A N 1
ATOM 632 C CA . VAL A 1 88 ? -4.327 6.815 -3.812 1.00 85.25 88 VAL A CA 1
ATOM 633 C C . VAL A 1 88 ? -5.709 7.160 -3.251 1.00 85.25 88 VAL A C 1
ATOM 635 O O . VAL A 1 88 ? -5.810 7.700 -2.149 1.00 85.25 88 VAL A O 1
ATOM 638 N N . VAL A 1 89 ? -6.786 6.814 -3.961 1.00 88.25 89 VAL A N 1
ATOM 639 C CA . VAL A 1 89 ? -8.162 7.046 -3.492 1.00 88.25 89 VAL A CA 1
ATOM 640 C C . VAL A 1 89 ? -8.456 6.236 -2.226 1.00 88.25 89 VAL A C 1
ATOM 642 O O . VAL A 1 89 ? -8.974 6.778 -1.256 1.00 88.25 89 VAL A O 1
ATOM 645 N N . ALA A 1 90 ? -8.070 4.963 -2.181 1.00 86.06 90 ALA A N 1
ATOM 646 C CA . ALA A 1 90 ? -8.270 4.117 -1.009 1.00 86.06 90 ALA A CA 1
ATOM 647 C C . ALA A 1 90 ? -7.430 4.581 0.190 1.00 86.06 90 ALA A C 1
ATOM 649 O O . ALA A 1 90 ? -7.934 4.625 1.309 1.00 86.06 90 ALA A O 1
ATOM 650 N N . GLY A 1 91 ? -6.178 4.990 -0.034 1.00 84.31 91 GLY A N 1
ATOM 651 C CA . GLY A 1 91 ? -5.307 5.521 1.015 1.00 84.31 91 GLY A CA 1
ATOM 652 C C . GLY A 1 91 ? -5.807 6.849 1.593 1.00 84.31 91 GLY A C 1
ATOM 653 O O . GLY A 1 91 ? -5.809 7.037 2.808 1.00 84.31 91 GLY A O 1
ATOM 654 N N . THR A 1 92 ? -6.286 7.759 0.743 1.00 86.25 92 THR A N 1
ATOM 655 C CA . THR A 1 92 ? -6.892 9.026 1.194 1.00 86.25 92 THR A CA 1
ATOM 656 C C . THR A 1 92 ? -8.208 8.794 1.934 1.00 86.25 92 THR A C 1
ATOM 658 O O . THR A 1 92 ? -8.415 9.382 2.994 1.00 86.25 92 THR A O 1
ATOM 661 N N . ALA A 1 93 ? -9.056 7.882 1.447 1.00 86.31 93 ALA A N 1
ATOM 662 C CA . ALA A 1 93 ? -10.274 7.468 2.139 1.00 86.31 93 ALA A CA 1
ATOM 663 C C . ALA A 1 93 ? -9.976 6.813 3.497 1.00 86.31 93 ALA A C 1
ATOM 665 O O . ALA A 1 93 ? -10.677 7.082 4.468 1.00 86.31 93 ALA A O 1
ATOM 666 N N . PHE A 1 94 ? -8.915 6.005 3.592 1.00 84.38 94 PHE A N 1
ATOM 667 C CA . PHE A 1 94 ? -8.456 5.417 4.850 1.00 84.38 94 PHE A CA 1
ATOM 668 C C . PHE A 1 94 ? -8.038 6.495 5.855 1.00 84.38 94 PHE A C 1
ATOM 670 O O . PHE A 1 94 ? -8.520 6.498 6.985 1.00 84.38 94 PHE A O 1
ATOM 677 N N . LEU A 1 95 ? -7.199 7.449 5.439 1.00 85.75 95 LEU A N 1
ATOM 678 C CA . LEU A 1 95 ? -6.781 8.562 6.298 1.00 85.75 95 LEU A CA 1
ATOM 679 C C . LEU A 1 95 ? -7.971 9.405 6.764 1.00 85.75 95 LEU A C 1
ATOM 681 O O . LEU A 1 95 ? -8.035 9.779 7.933 1.00 85.75 95 LEU A O 1
ATOM 685 N N . TRP A 1 96 ? -8.920 9.679 5.868 1.00 87.31 96 TRP A N 1
ATOM 686 C CA . TRP A 1 96 ? -10.145 10.396 6.208 1.00 87.31 96 TRP A CA 1
ATOM 687 C C . TRP A 1 96 ? -11.004 9.612 7.210 1.00 87.31 96 TRP A C 1
ATOM 689 O O . TRP A 1 96 ? -11.423 10.171 8.220 1.00 87.31 96 TRP A O 1
ATOM 699 N N . ALA A 1 97 ? -11.191 8.307 6.994 1.00 85.00 97 ALA A N 1
ATOM 700 C CA . ALA A 1 97 ? -11.959 7.447 7.891 1.00 85.00 97 ALA A CA 1
ATOM 701 C C . ALA A 1 97 ? -11.345 7.362 9.295 1.00 85.00 97 ALA A C 1
ATOM 703 O O . ALA A 1 97 ? -12.082 7.398 10.280 1.00 85.00 97 ALA A O 1
ATOM 704 N N . VAL A 1 98 ? -10.014 7.280 9.398 1.00 82.88 98 VAL A N 1
ATOM 705 C CA . VAL A 1 98 ? -9.331 7.283 10.699 1.00 82.88 98 VAL A CA 1
ATOM 706 C C . VAL A 1 98 ? -9.448 8.647 11.378 1.00 82.88 98 VAL A C 1
ATOM 708 O O . VAL A 1 98 ? -9.763 8.706 12.564 1.00 82.88 98 VAL A O 1
ATOM 711 N N . ARG A 1 99 ? -9.265 9.743 10.631 1.00 84.75 99 ARG A N 1
ATOM 712 C CA . ARG A 1 99 ? -9.352 11.106 11.173 1.00 84.75 99 ARG A CA 1
ATOM 713 C C . ARG A 1 99 ? -10.737 11.440 11.727 1.00 84.75 99 ARG A C 1
ATOM 715 O O . ARG A 1 99 ? -10.831 12.029 12.796 1.00 84.75 99 ARG A O 1
ATOM 722 N N . GLU A 1 100 ? -11.792 11.066 11.011 1.00 85.19 100 GLU A N 1
ATOM 723 C CA . GLU A 1 100 ? -13.188 11.299 11.411 1.00 85.19 100 GLU A CA 1
ATOM 724 C C . GLU A 1 100 ? -13.700 10.256 12.424 1.00 85.19 100 GLU A C 1
ATOM 726 O O . GLU A 1 100 ? -14.879 10.254 12.774 1.00 85.19 100 GLU A O 1
ATOM 731 N N . ASN A 1 101 ? -12.832 9.341 12.877 1.00 74.44 101 ASN A N 1
ATOM 732 C CA . ASN A 1 101 ? -13.158 8.235 13.779 1.00 74.44 101 ASN A CA 1
ATOM 733 C C . ASN A 1 101 ? -14.395 7.434 13.320 1.00 74.44 101 ASN A C 1
ATOM 735 O O . ASN A 1 101 ? -15.259 7.046 14.111 1.00 74.44 101 ASN A O 1
ATOM 739 N N . GLN A 1 102 ? -14.491 7.231 12.004 1.00 76.06 102 GLN A N 1
ATOM 740 C CA . GLN A 1 102 ? -15.610 6.559 11.350 1.00 76.06 102 GLN A CA 1
ATOM 741 C C . GLN A 1 102 ? -15.674 5.077 11.727 1.00 76.06 102 GLN A C 1
ATOM 743 O O . GLN A 1 102 ? -14.756 4.505 12.315 1.00 76.06 102 GLN A O 1
ATOM 748 N N . SER A 1 103 ? -16.774 4.418 11.357 1.00 80.12 103 SER A N 1
ATOM 749 C CA . SER A 1 103 ? -16.974 2.992 11.633 1.00 80.12 103 SER A CA 1
ATOM 750 C C . SER A 1 103 ? -15.753 2.145 11.249 1.00 80.12 103 SER A C 1
ATOM 752 O O . SER A 1 103 ? -15.234 2.240 10.134 1.00 80.12 103 SER A O 1
ATOM 754 N N . ARG A 1 104 ? -15.342 1.252 12.161 1.00 80.75 104 ARG A N 1
ATOM 755 C CA . ARG A 1 104 ? -14.201 0.331 11.998 1.00 80.75 104 ARG A CA 1
ATOM 756 C C . ARG A 1 104 ? -14.238 -0.425 10.664 1.00 80.75 104 ARG A C 1
ATOM 758 O O . ARG A 1 104 ? -13.199 -0.636 10.049 1.00 80.75 104 ARG A O 1
ATOM 765 N N . TRP A 1 105 ? -15.432 -0.765 10.177 1.00 81.44 105 TRP A N 1
ATOM 766 C CA . TRP A 1 105 ? -15.638 -1.424 8.883 1.00 81.44 105 TRP A CA 1
ATOM 767 C C . TRP A 1 105 ? -15.083 -0.634 7.693 1.00 81.44 105 TRP A C 1
ATOM 769 O O . TRP A 1 105 ? -14.503 -1.229 6.789 1.00 81.44 105 TRP A O 1
ATOM 779 N N . ILE A 1 106 ? -15.207 0.695 7.707 1.00 81.06 106 ILE A N 1
ATOM 780 C CA . ILE A 1 106 ? -14.707 1.569 6.637 1.00 81.06 106 ILE A CA 1
ATOM 781 C C . ILE A 1 106 ? -13.175 1.583 6.651 1.00 81.06 106 ILE A C 1
ATOM 783 O O . ILE A 1 106 ? -12.555 1.535 5.591 1.00 81.06 106 ILE A O 1
ATOM 787 N N . MET A 1 107 ? -12.561 1.563 7.840 1.00 78.62 107 MET A N 1
ATOM 788 C CA . MET A 1 107 ? -11.103 1.483 7.988 1.00 78.62 107 MET A CA 1
ATOM 789 C C . MET A 1 107 ? -10.556 0.167 7.418 1.00 78.62 107 MET A C 1
ATOM 791 O O . MET A 1 107 ? -9.602 0.189 6.642 1.00 78.62 107 MET A O 1
ATOM 795 N N . PHE A 1 108 ? -11.188 -0.970 7.736 1.00 82.56 108 PHE A N 1
ATOM 796 C CA . PHE A 1 108 ? -10.804 -2.277 7.186 1.00 82.56 108 PHE A CA 1
ATOM 797 C C . PHE A 1 108 ? -11.021 -2.365 5.674 1.00 82.56 108 PHE A C 1
ATOM 799 O O . PHE A 1 108 ? -10.146 -2.857 4.964 1.00 82.56 108 PHE A O 1
ATOM 806 N N . ALA A 1 109 ? -12.154 -1.870 5.169 1.00 83.25 109 ALA A N 1
ATOM 807 C CA . ALA A 1 109 ? -12.446 -1.873 3.739 1.00 83.25 109 ALA A CA 1
ATOM 808 C C . ALA A 1 109 ? -11.440 -1.012 2.960 1.00 83.25 109 ALA A C 1
ATOM 810 O O . ALA A 1 109 ? -10.856 -1.480 1.986 1.00 83.25 109 ALA A O 1
ATOM 811 N N . ALA A 1 110 ? -11.174 0.215 3.418 1.00 81.19 110 ALA A N 1
ATOM 812 C CA . ALA A 1 110 ? -10.223 1.113 2.771 1.00 81.19 110 ALA A CA 1
ATOM 813 C C . ALA A 1 110 ? -8.784 0.574 2.838 1.00 81.19 110 ALA A C 1
ATOM 815 O O . ALA A 1 110 ? -8.083 0.591 1.828 1.00 81.19 110 ALA A O 1
ATOM 816 N N . ALA A 1 111 ? -8.361 0.021 3.981 1.00 81.12 111 ALA A N 1
ATOM 817 C CA . ALA A 1 111 ? -7.051 -0.617 4.119 1.00 81.12 111 ALA A CA 1
ATOM 818 C C . ALA A 1 111 ? -6.913 -1.874 3.247 1.00 81.12 111 ALA A C 1
ATOM 820 O O . ALA A 1 111 ? -5.859 -2.098 2.655 1.00 81.12 111 ALA A O 1
ATOM 821 N N . GLY A 1 112 ? -7.977 -2.671 3.125 1.00 82.12 112 GLY A N 1
ATOM 822 C CA . GLY A 1 112 ? -8.011 -3.844 2.255 1.00 82.12 112 GLY A CA 1
ATOM 823 C C . GLY A 1 112 ? -7.918 -3.478 0.775 1.00 82.12 112 GLY A C 1
ATOM 824 O O . GLY A 1 112 ? -7.144 -4.089 0.043 1.00 82.12 112 GLY A O 1
ATOM 825 N N . VAL A 1 113 ? -8.644 -2.448 0.331 1.00 82.19 113 VAL A N 1
ATOM 826 C CA . VAL A 1 113 ? -8.556 -1.948 -1.054 1.00 82.19 113 VAL A CA 1
ATOM 827 C C . VAL A 1 113 ? -7.183 -1.325 -1.321 1.00 82.19 113 VAL A C 1
ATOM 829 O O . VAL A 1 113 ? -6.583 -1.588 -2.361 1.00 82.19 113 VAL A O 1
ATOM 832 N N . ALA A 1 114 ? -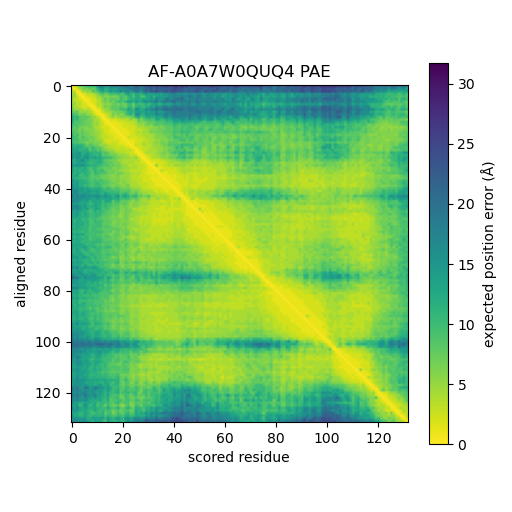6.644 -0.554 -0.373 1.00 79.69 114 ALA A N 1
ATOM 833 C CA . ALA A 1 114 ? -5.301 0.005 -0.489 1.00 79.69 114 ALA A CA 1
ATOM 834 C C . ALA A 1 114 ? -4.237 -1.104 -0.578 1.00 79.69 114 ALA A C 1
ATOM 836 O O . ALA A 1 114 ? -3.391 -1.055 -1.464 1.00 79.69 114 ALA A O 1
ATOM 837 N N . GLY A 1 115 ? -4.305 -2.137 0.267 1.00 78.62 115 GLY A N 1
ATOM 838 C CA . GLY A 1 115 ? -3.402 -3.293 0.204 1.00 78.62 115 GLY A CA 1
ATOM 839 C C . GLY A 1 115 ? -3.536 -4.078 -1.104 1.00 78.62 115 GLY A C 1
ATOM 840 O O . GLY A 1 115 ? -2.541 -4.403 -1.752 1.00 78.62 115 GLY A O 1
ATOM 841 N N . ALA A 1 116 ? -4.768 -4.310 -1.557 1.00 77.69 116 ALA A N 1
ATOM 842 C CA . ALA A 1 116 ? -5.035 -4.998 -2.815 1.00 77.69 116 ALA A CA 1
ATOM 843 C C . ALA A 1 116 ? -4.456 -4.264 -4.032 1.00 77.69 116 ALA A C 1
ATOM 845 O O . ALA A 1 116 ? -4.062 -4.913 -4.994 1.00 77.69 116 ALA A O 1
ATOM 846 N N . CYS A 1 117 ? -4.386 -2.931 -3.999 1.00 77.25 117 CYS A N 1
ATOM 847 C CA . CYS A 1 117 ? -3.943 -2.104 -5.120 1.00 77.25 117 CYS A CA 1
ATOM 848 C C . CYS A 1 117 ? -2.496 -1.601 -5.003 1.00 77.25 117 CYS A C 1
ATOM 850 O O . CYS A 1 117 ? -2.129 -0.652 -5.694 1.00 77.25 117 CYS A O 1
ATOM 852 N N . ILE A 1 118 ? -1.648 -2.223 -4.178 1.00 70.75 118 ILE A N 1
ATOM 853 C CA . ILE A 1 118 ? -0.229 -1.850 -4.116 1.00 70.75 118 ILE A CA 1
ATOM 854 C C . ILE A 1 118 ? 0.456 -2.160 -5.462 1.00 70.75 118 ILE A C 1
ATOM 856 O O . ILE A 1 118 ? 0.501 -3.320 -5.884 1.00 70.75 118 ILE A O 1
ATOM 860 N N . PRO A 1 119 ? 1.037 -1.156 -6.149 1.00 68.12 119 PRO A N 1
ATOM 861 C CA . PRO A 1 119 ? 1.685 -1.383 -7.431 1.00 68.12 119 PRO A CA 1
ATOM 862 C C . PRO A 1 119 ? 3.005 -2.167 -7.263 1.00 68.12 119 PRO A C 1
ATOM 864 O O . PRO A 1 119 ? 3.869 -1.759 -6.481 1.00 68.12 119 PRO A O 1
ATOM 867 N N . PRO A 1 120 ? 3.232 -3.265 -8.014 1.00 67.31 120 PRO A N 1
ATOM 868 C CA . PRO A 1 120 ? 4.436 -4.089 -7.897 1.00 67.31 120 PRO A CA 1
ATOM 869 C C . PRO A 1 120 ? 5.637 -3.462 -8.630 1.00 67.31 120 PRO A C 1
ATOM 871 O O . PRO A 1 120 ? 6.080 -3.934 -9.680 1.00 67.31 120 PRO A O 1
ATOM 874 N N . VAL A 1 121 ? 6.210 -2.409 -8.039 1.00 67.81 121 VAL A N 1
ATOM 875 C CA . VAL A 1 121 ? 7.339 -1.627 -8.592 1.00 67.81 121 VAL A CA 1
ATOM 876 C C . VAL A 1 121 ? 8.544 -2.507 -8.967 1.00 67.81 121 VAL A C 1
ATOM 878 O O . VAL A 1 121 ? 9.196 -2.282 -9.985 1.00 67.81 121 VAL A O 1
ATOM 881 N N . SER A 1 122 ? 8.823 -3.557 -8.185 1.00 61.38 122 SER A N 1
ATOM 882 C CA . SER A 1 122 ? 9.992 -4.431 -8.391 1.00 61.38 122 SER A CA 1
ATOM 883 C C . SER A 1 122 ? 9.891 -5.306 -9.647 1.00 61.38 122 SER A C 1
ATOM 885 O O . SER A 1 122 ? 10.896 -5.513 -10.324 1.00 61.38 122 SER A O 1
ATOM 887 N N . SER A 1 123 ? 8.691 -5.796 -9.981 1.00 62.38 123 SER A N 1
ATOM 888 C CA . SER A 1 123 ? 8.478 -6.594 -11.199 1.00 62.38 123 SER A CA 1
ATOM 889 C C . SER A 1 123 ? 8.664 -5.735 -12.450 1.00 62.38 123 SER A C 1
ATOM 891 O O . SER A 1 123 ? 9.284 -6.146 -13.430 1.00 62.38 123 SER A O 1
ATOM 893 N N . MET A 1 124 ? 8.210 -4.482 -12.375 1.00 64.69 124 MET A N 1
ATOM 894 C CA . MET A 1 124 ? 8.204 -3.579 -13.518 1.00 64.69 124 MET A CA 1
ATOM 895 C C . MET A 1 124 ? 9.577 -3.100 -13.961 1.00 64.69 124 MET A C 1
ATOM 897 O O . MET A 1 124 ? 9.824 -2.908 -15.155 1.00 64.69 124 MET A O 1
ATOM 901 N N . LEU A 1 125 ? 10.463 -2.890 -12.989 1.00 63.28 125 LEU A N 1
ATOM 902 C CA . LEU A 1 125 ? 11.855 -2.569 -13.267 1.00 63.28 125 LEU A CA 1
ATOM 903 C C . LEU A 1 125 ? 12.510 -3.723 -14.024 1.00 63.28 125 LEU A C 1
ATOM 905 O O . LEU A 1 125 ? 13.230 -3.507 -14.989 1.00 63.28 125 LEU A O 1
ATOM 909 N N . ARG A 1 126 ? 12.203 -4.964 -13.644 1.00 64.69 126 ARG A N 1
ATOM 910 C CA . ARG A 1 126 ? 12.798 -6.144 -14.268 1.00 64.69 126 ARG A CA 1
ATOM 911 C C . ARG A 1 126 ? 12.410 -6.281 -15.741 1.00 64.69 126 ARG A C 1
ATOM 913 O O . ARG A 1 126 ? 13.278 -6.573 -16.554 1.00 64.69 126 ARG A O 1
ATOM 920 N N . THR A 1 127 ? 11.150 -6.002 -16.082 1.00 61.44 127 THR A N 1
ATOM 921 C CA . THR A 1 127 ? 10.661 -6.032 -17.472 1.00 61.44 127 THR A CA 1
ATOM 922 C C . THR A 1 127 ? 11.240 -4.904 -18.320 1.00 61.44 127 THR A C 1
ATOM 924 O O . THR A 1 127 ? 11.598 -5.133 -19.467 1.00 61.44 127 THR A O 1
ATOM 927 N N . ARG A 1 128 ? 11.369 -3.683 -17.782 1.00 65.94 128 ARG A N 1
ATOM 928 C CA . ARG A 1 128 ? 11.961 -2.558 -18.532 1.00 65.94 128 ARG A CA 1
ATOM 929 C C . ARG A 1 128 ? 13.464 -2.692 -18.746 1.00 65.94 128 ARG A C 1
ATOM 931 O O . ARG A 1 128 ? 13.961 -2.190 -19.745 1.00 65.94 128 ARG A O 1
ATOM 938 N N . TRP A 1 129 ? 14.164 -3.382 -17.848 1.00 64.31 129 TRP A N 1
ATOM 939 C CA . TRP A 1 129 ? 15.600 -3.633 -17.983 1.00 64.31 129 TRP A CA 1
ATOM 940 C C . TRP A 1 129 ? 15.923 -4.527 -19.186 1.00 64.31 129 TRP A C 1
ATOM 942 O O . TRP A 1 129 ? 17.029 -4.486 -19.696 1.00 64.31 129 TRP A O 1
ATOM 952 N N . THR A 1 130 ? 14.961 -5.330 -19.650 1.00 60.59 130 THR A N 1
ATOM 953 C CA . THR A 1 130 ? 15.122 -6.197 -20.828 1.00 60.59 130 THR A CA 1
ATOM 954 C C . THR A 1 130 ? 14.996 -5.438 -22.155 1.00 60.59 130 THR A C 1
ATOM 956 O O . THR A 1 130 ? 15.351 -5.980 -23.195 1.00 60.59 130 THR A O 1
ATOM 959 N N . TYR A 1 131 ? 14.481 -4.204 -22.128 1.00 59.81 131 TYR A N 1
ATOM 960 C CA . TYR A 1 131 ? 14.325 -3.330 -23.299 1.00 59.81 131 TYR A CA 1
ATOM 961 C C . TYR A 1 131 ? 15.373 -2.199 -23.349 1.00 59.81 131 TYR A C 1
ATOM 963 O O . TYR A 1 131 ? 15.258 -1.312 -24.196 1.00 59.81 131 TYR A O 1
ATOM 971 N N . LEU A 1 132 ? 16.344 -2.209 -22.427 1.00 56.38 132 LEU A N 1
ATOM 972 C CA . LEU A 1 132 ? 17.491 -1.298 -22.345 1.00 56.38 132 LEU A CA 1
ATOM 973 C C . LEU A 1 132 ? 18.756 -1.985 -22.855 1.00 56.38 132 LEU A C 1
ATOM 975 O O . LEU A 1 132 ? 19.552 -1.284 -23.515 1.00 56.38 132 LEU A O 1
#

pLDDT: mean 78.41, std 7.88, range [56.38, 88.56]

Radius of gyration: 17.56 Å; Cα contacts (8 Å, |Δi|>4): 127; chains: 1; bounding box: 53×24×45 Å

Secondary structure (DSSP, 8-state):
--HHHHHHTTSTTHHHHHHHHHHHHHHHHHHHHHHHHHHHHHH--HHHHHHHHHHHHHHHHHHHHHHHHHHHHH-HHHHHHHHHHHHHHHHHHHHHHHHTT--HHHHHHHHHHHHHT---HHHHHHHHHTT-

Foldseek 3Di:
DCVVVVVQCPPPPSVVLVVVLVVLVVVVVVLLVVQQVLLCVQVVDSPLSNVLSVLLQVLLVVQVVVLLVCCVVVNVPVSLVVLVVQLVVLVVQLSVCSVVVHDSVSNSVSSNSNSNSSDPSVSVSVVVVVVD

Nearest PDB structures (foldseek):
  7ckr-assembly1_A  TM=5.993E-01  e=1.320E+00  Homo sapiens
  7yr5-assembly1_A  TM=5.932E-01  e=1.794E+00  Homo sapiens
  3g67-assembly1_A  TM=2.741E-01  e=7.930E+00  Thermotoga maritima

Sequence (132 aa):
MLGPYKELLRTPHALPMVAVGFLGRLPLSMVGLGSLLVVEAYTGSYALGGAVAATGAVTTSLFGPLIGRAADAYGQRRVLLPILAVFVVAGTAFLWAVRENQSRWIMFAAAGVAGACIPPVSSMLRTRWTYL

Mean predicted aligned error: 7.83 Å